Protein AF-G7CJ19-F1 (afdb_monomer_lite)

Secondary structure (DSSP, 8-state):
-EEEEEEHHHHHT-HHHHHHHHHHHHHTTSPTTEEEEEEEEEEEGGGGTSPPBTTEEEEEEEEEEEE--

Organism: Mycolicibacterium thermoresistibile (strain ATCC 19527 / DSM 44167 / CIP 105390 / JCM 6362 / NCTC 10409 / 316) (NCBI:txid1078020)

Sequence (69 aa):
MWNLPVTRDQERRGLEPLRAVLAEMIARRLPPGKRLRRVVTWCADGGGLFRPRAYTRMYAVAYEVEFAL

pLDDT: mean 91.08, std 6.74, range [64.75, 97.0]

Radius of gyration: 12.3 Å; chains: 1; bounding box: 23×18×39 Å

Foldseek 3Di:
DDKDWDFPVQPVVDDVSVQVVVQVVCQVPDDPQKGWPGWDDKDWCNVVVHDDDVRIIIIDTDTDIDGND

Structure (mmCIF, N/CA/C/O backbone):
data_AF-G7CJ19-F1
#
_entry.id   AF-G7CJ19-F1
#
loop_
_atom_site.group_PDB
_atom_site.id
_atom_site.type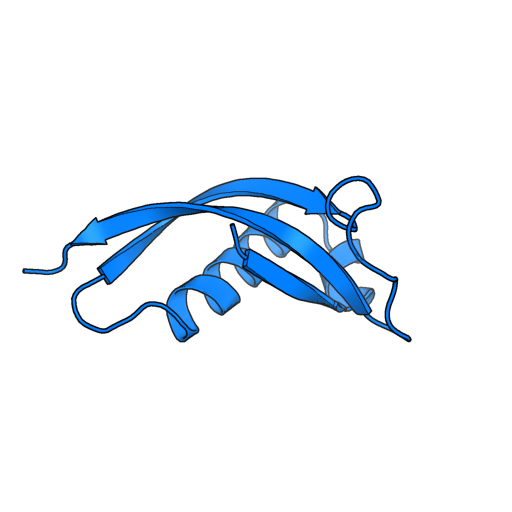_symbol
_atom_site.label_atom_id
_atom_site.label_alt_id
_atom_site.label_comp_id
_atom_site.label_asym_id
_atom_site.label_entity_id
_atom_site.label_seq_id
_atom_site.pdbx_PDB_ins_code
_atom_site.Cartn_x
_atom_site.Cartn_y
_atom_site.Cartn_z
_atom_site.occupancy
_atom_site.B_iso_or_equiv
_atom_site.auth_seq_id
_atom_site.auth_comp_id
_atom_site.auth_asym_id
_atom_site.auth_atom_id
_atom_site.pdbx_PDB_model_num
ATOM 1 N N . MET A 1 1 ? -8.422 -2.206 0.551 1.00 64.75 1 MET A N 1
ATOM 2 C CA . MET A 1 1 ? -7.301 -2.355 -0.403 1.00 64.75 1 MET A CA 1
ATOM 3 C C . MET A 1 1 ? -7.099 -1.019 -1.087 1.00 64.75 1 MET A C 1
ATOM 5 O O . MET A 1 1 ? -8.078 -0.449 -1.550 1.00 64.75 1 MET A O 1
ATOM 9 N N . TRP A 1 2 ? -5.885 -0.477 -1.070 1.00 81.12 2 TRP A N 1
ATOM 10 C CA . TRP A 1 2 ? -5.603 0.827 -1.679 1.00 81.12 2 TRP A CA 1
ATOM 11 C C . TRP A 1 2 ? -4.830 0.677 -2.974 1.00 81.12 2 TRP A C 1
ATOM 13 O O . TRP A 1 2 ? -4.002 -0.223 -3.080 1.00 81.12 2 TRP A O 1
ATOM 23 N N . ASN A 1 3 ? -5.083 1.584 -3.917 1.00 86.38 3 ASN A N 1
ATOM 24 C CA . ASN A 1 3 ? -4.275 1.778 -5.110 1.00 86.38 3 ASN A CA 1
ATOM 25 C C . ASN A 1 3 ? -3.241 2.892 -4.862 1.00 86.38 3 ASN A C 1
ATOM 27 O O . ASN A 1 3 ? -3.584 4.060 -4.656 1.00 86.38 3 ASN A O 1
ATOM 31 N N . LEU A 1 4 ? -1.959 2.531 -4.865 1.00 92.44 4 LEU A N 1
ATOM 32 C CA . LEU A 1 4 ? -0.849 3.450 -4.606 1.00 92.44 4 LEU A CA 1
ATOM 33 C C . LEU A 1 4 ? -0.005 3.650 -5.867 1.00 92.44 4 LEU A C 1
ATOM 35 O O . LEU A 1 4 ? 0.411 2.657 -6.462 1.00 92.44 4 LEU A O 1
ATOM 39 N N . PRO A 1 5 ? 0.244 4.899 -6.295 1.00 93.31 5 PRO A N 1
ATOM 40 C CA . PRO A 1 5 ? 1.141 5.165 -7.410 1.00 93.31 5 PRO A CA 1
ATOM 41 C C . PRO A 1 5 ? 2.598 5.025 -6.958 1.00 93.31 5 PRO A C 1
ATOM 43 O O . PRO A 1 5 ? 3.015 5.680 -6.007 1.00 93.31 5 PRO A O 1
ATOM 46 N N . VAL A 1 6 ? 3.374 4.213 -7.669 1.00 92.62 6 VAL A N 1
ATOM 47 C CA . VAL A 1 6 ? 4.809 4.003 -7.444 1.00 92.62 6 VAL A CA 1
ATOM 48 C C . VAL A 1 6 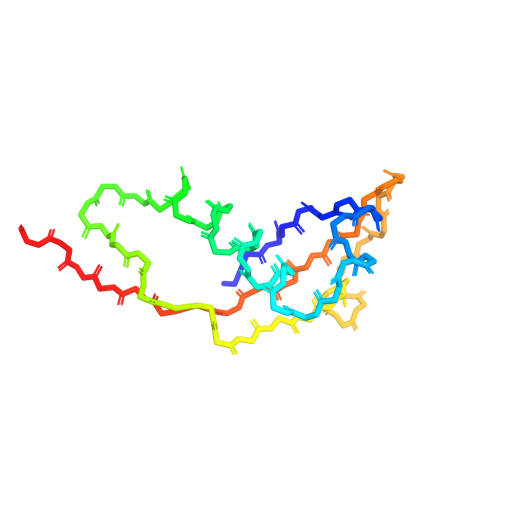? 5.565 4.395 -8.710 1.00 92.62 6 VAL A C 1
ATOM 50 O O . VAL A 1 6 ? 5.167 4.029 -9.818 1.00 92.62 6 VAL A O 1
ATOM 53 N N . THR A 1 7 ? 6.642 5.165 -8.578 1.00 92.62 7 THR A N 1
ATOM 54 C CA . THR A 1 7 ? 7.468 5.553 -9.729 1.00 92.62 7 THR A CA 1
ATOM 55 C C . THR A 1 7 ? 8.341 4.386 -10.192 1.00 92.62 7 THR A C 1
ATOM 57 O O . THR A 1 7 ? 8.680 3.490 -9.419 1.00 92.62 7 THR A O 1
ATOM 60 N N . ARG A 1 8 ? 8.772 4.408 -11.459 1.00 88.69 8 ARG A N 1
ATOM 61 C CA . ARG A 1 8 ? 9.714 3.398 -11.981 1.00 88.69 8 ARG A CA 1
ATOM 62 C C . ARG A 1 8 ? 11.022 3.334 -11.193 1.00 88.69 8 ARG A C 1
ATOM 64 O O . ARG A 1 8 ? 11.609 2.265 -11.078 1.00 88.69 8 ARG A O 1
ATOM 71 N N . ASP A 1 9 ? 11.482 4.468 -10.677 1.00 91.31 9 ASP A N 1
ATOM 72 C CA . ASP A 1 9 ? 12.697 4.523 -9.869 1.00 91.31 9 ASP A CA 1
ATOM 73 C C . ASP A 1 9 ? 12.519 3.788 -8.532 1.00 91.31 9 ASP A C 1
ATOM 75 O O . ASP A 1 9 ? 13.360 2.981 -8.154 1.00 91.31 9 ASP A O 1
ATOM 79 N N . GLN A 1 10 ? 11.378 3.979 -7.862 1.00 90.69 10 GLN A N 1
ATOM 80 C CA . GLN A 1 10 ? 11.044 3.259 -6.630 1.00 90.69 10 GLN A CA 1
ATOM 81 C C . GLN A 1 10 ? 10.900 1.749 -6.866 1.00 90.69 10 GLN A C 1
ATOM 83 O O . GLN A 1 10 ? 11.376 0.955 -6.059 1.00 90.69 10 GLN A O 1
ATOM 88 N N . GLU A 1 11 ? 10.290 1.351 -7.986 1.00 88.00 11 GLU A N 1
ATOM 89 C CA . GLU A 1 11 ? 10.096 -0.058 -8.356 1.00 88.00 11 GLU A CA 1
ATOM 90 C C . GLU A 1 11 ? 11.428 -0.791 -8.601 1.00 88.00 11 GLU A C 1
ATOM 92 O O . GLU A 1 11 ? 11.594 -1.939 -8.193 1.00 88.00 11 GLU A O 1
ATOM 97 N N . ARG A 1 12 ? 12.409 -0.126 -9.223 1.00 91.06 12 ARG A N 1
ATOM 98 C CA . ARG A 1 12 ? 13.701 -0.736 -9.590 1.00 91.06 12 ARG A CA 1
ATOM 99 C C . ARG A 1 12 ? 14.641 -0.996 -8.416 1.00 91.06 12 ARG A C 1
ATOM 101 O O . ARG A 1 12 ? 15.612 -1.726 -8.580 1.00 91.06 12 ARG A O 1
ATOM 108 N N . ARG A 1 13 ? 14.367 -0.423 -7.244 1.00 90.88 13 ARG A N 1
ATOM 109 C CA . ARG A 1 13 ? 15.218 -0.559 -6.050 1.00 90.88 13 ARG A CA 1
ATOM 110 C C . ARG A 1 13 ? 15.078 -1.923 -5.361 1.00 90.88 13 ARG A C 1
ATOM 112 O O . ARG A 1 13 ? 15.867 -2.228 -4.474 1.00 90.88 13 ARG A O 1
ATOM 119 N N . GLY A 1 14 ? 14.112 -2.749 -5.770 1.00 91.38 14 GLY A N 1
ATOM 120 C CA . GLY A 1 14 ? 13.881 -4.087 -5.223 1.00 91.38 14 GLY A CA 1
ATOM 121 C C . GLY A 1 14 ? 12.713 -4.153 -4.236 1.00 91.38 14 GLY A C 1
ATOM 122 O O . GLY A 1 14 ? 12.041 -3.159 -3.961 1.00 91.38 14 GLY A O 1
ATOM 123 N N . LEU A 1 15 ? 12.455 -5.354 -3.708 1.00 92.12 15 LEU A N 1
ATOM 124 C CA . LEU A 1 15 ? 11.233 -5.654 -2.949 1.00 92.12 15 LEU A CA 1
ATOM 125 C C . LEU A 1 15 ? 11.156 -4.949 -1.590 1.00 92.12 15 LEU A C 1
ATOM 127 O O . LEU A 1 15 ? 10.104 -4.415 -1.249 1.00 92.12 15 LEU A O 1
ATOM 131 N N . GLU A 1 16 ? 12.246 -4.921 -0.823 1.00 94.50 16 GLU A N 1
ATOM 132 C CA . GLU A 1 16 ? 12.246 -4.276 0.498 1.00 94.50 16 GLU A CA 1
ATOM 133 C C . GLU A 1 16 ? 12.144 -2.744 0.407 1.00 94.50 16 GLU A C 1
ATOM 135 O O . GLU A 1 16 ? 11.288 -2.166 1.084 1.00 94.50 16 GLU A O 1
ATOM 140 N N . PRO A 1 17 ? 12.881 -2.060 -0.493 1.00 94.94 17 PRO A N 1
ATOM 141 C CA . PRO A 1 17 ? 12.643 -0.641 -0.750 1.00 94.94 17 PRO A CA 1
ATOM 142 C C . PRO A 1 17 ? 11.218 -0.341 -1.225 1.00 94.94 17 PRO A C 1
ATOM 144 O O . PRO A 1 17 ? 10.620 0.637 -0.778 1.00 94.94 17 PRO A O 1
ATOM 147 N N . LEU A 1 18 ? 10.635 -1.196 -2.073 1.00 95.50 18 LEU A N 1
ATOM 148 C CA . LEU A 1 18 ? 9.240 -1.056 -2.489 1.00 95.50 18 LEU A CA 1
ATOM 149 C C . LEU A 1 18 ? 8.281 -1.184 -1.297 1.00 95.50 18 LEU A C 1
ATOM 151 O O . LEU A 1 18 ? 7.397 -0.343 -1.135 1.00 95.50 18 LEU A O 1
ATOM 155 N N . ARG A 1 19 ? 8.473 -2.181 -0.423 1.00 96.06 19 ARG A N 1
ATOM 156 C CA . ARG A 1 19 ? 7.676 -2.353 0.802 1.00 96.06 19 ARG A CA 1
ATOM 157 C C . ARG A 1 19 ? 7.712 -1.098 1.672 1.00 96.06 19 ARG A C 1
ATOM 159 O O . ARG A 1 19 ? 6.660 -0.666 2.142 1.00 96.06 19 ARG A O 1
ATOM 166 N N . ALA A 1 20 ? 8.893 -0.506 1.855 1.00 96.38 20 ALA A N 1
ATOM 167 C CA . ALA A 1 20 ? 9.071 0.715 2.636 1.00 96.38 20 ALA A CA 1
ATOM 168 C C . ALA A 1 20 ? 8.321 1.910 2.022 1.00 96.38 20 ALA A C 1
ATOM 170 O O . ALA A 1 20 ? 7.594 2.605 2.731 1.00 96.38 20 ALA A O 1
ATOM 171 N N . VAL A 1 21 ? 8.414 2.097 0.701 1.00 96.38 21 VAL A N 1
ATOM 172 C CA . VAL A 1 21 ? 7.673 3.146 -0.025 1.00 96.38 21 VAL A CA 1
ATOM 173 C C . VAL A 1 21 ? 6.160 2.979 0.146 1.00 96.38 21 VAL A C 1
ATOM 175 O O . VAL A 1 21 ? 5.455 3.941 0.455 1.00 96.38 21 VAL A O 1
ATOM 178 N N . LEU A 1 22 ? 5.643 1.756 -0.016 1.00 96.50 22 LEU A N 1
ATOM 179 C CA . LEU A 1 22 ? 4.216 1.475 0.167 1.00 96.50 22 LEU A CA 1
ATOM 180 C C . LEU A 1 22 ? 3.782 1.723 1.618 1.00 96.50 22 LEU A C 1
ATOM 182 O O . LEU A 1 22 ? 2.717 2.297 1.848 1.00 96.50 22 LEU A O 1
ATOM 186 N N . ALA A 1 23 ? 4.605 1.325 2.590 1.00 97.00 23 ALA A N 1
ATOM 187 C CA . ALA A 1 23 ? 4.336 1.540 4.006 1.00 97.00 23 ALA A CA 1
ATOM 188 C C . ALA A 1 23 ? 4.244 3.034 4.344 1.00 97.00 23 ALA A C 1
ATOM 190 O O . ALA A 1 23 ? 3.286 3.465 4.984 1.00 97.00 23 ALA A O 1
ATOM 191 N N . GLU A 1 24 ? 5.182 3.841 3.851 1.00 96.75 24 GLU A N 1
ATOM 192 C CA . GLU A 1 24 ? 5.180 5.290 4.044 1.00 96.75 24 GLU A CA 1
ATOM 193 C C . GLU A 1 24 ? 3.925 5.945 3.445 1.00 96.75 24 GLU A C 1
ATOM 195 O O . GLU A 1 24 ? 3.250 6.743 4.101 1.00 96.75 24 GLU A O 1
ATOM 200 N N . MET A 1 25 ? 3.562 5.570 2.215 1.00 96.38 25 MET A N 1
ATOM 201 C CA . MET A 1 25 ? 2.349 6.067 1.560 1.00 96.38 25 MET A CA 1
ATOM 202 C C . MET A 1 25 ? 1.075 5.682 2.317 1.00 96.38 25 MET A C 1
ATOM 204 O O . MET A 1 25 ? 0.133 6.478 2.360 1.00 96.38 25 MET A O 1
ATOM 208 N N . ILE A 1 26 ? 1.031 4.480 2.901 1.00 95.81 26 ILE A N 1
ATOM 209 C CA . ILE A 1 26 ? -0.108 4.040 3.708 1.00 95.81 26 ILE A CA 1
ATOM 210 C C . ILE A 1 26 ? -0.188 4.853 4.993 1.00 95.81 26 ILE A C 1
ATOM 212 O O . ILE A 1 26 ? -1.232 5.442 5.265 1.00 95.81 26 ILE A O 1
ATOM 216 N N . ALA A 1 27 ? 0.914 4.932 5.741 1.00 95.06 27 ALA A N 1
ATOM 217 C CA . ALA A 1 27 ? 0.974 5.623 7.023 1.00 95.06 27 ALA A CA 1
ATOM 218 C C . ALA A 1 27 ? 0.490 7.078 6.923 1.00 95.06 27 ALA A C 1
ATOM 220 O O . ALA A 1 27 ? -0.303 7.512 7.752 1.00 95.06 27 ALA A O 1
ATOM 221 N N . ARG A 1 28 ? 0.875 7.801 5.861 1.00 94.81 28 ARG A N 1
ATOM 222 C CA . ARG A 1 28 ? 0.474 9.204 5.627 1.00 94.81 28 ARG A CA 1
ATOM 223 C C . ARG A 1 28 ? -1.021 9.423 5.394 1.00 94.81 28 ARG A C 1
ATOM 225 O O . ARG A 1 28 ? -1.496 10.545 5.508 1.00 94.81 28 ARG A O 1
ATOM 232 N N . ARG A 1 29 ? -1.752 8.389 4.989 1.00 94.12 29 ARG A N 1
ATOM 233 C CA . ARG A 1 29 ? -3.179 8.483 4.654 1.00 94.12 29 ARG A CA 1
ATOM 234 C C . ARG A 1 29 ? -4.055 7.764 5.687 1.00 94.12 29 ARG A C 1
ATOM 236 O O . ARG A 1 29 ? -5.278 7.780 5.547 1.00 94.12 29 ARG A O 1
ATOM 243 N N . LEU A 1 30 ? -3.465 7.057 6.657 1.00 93.75 30 LEU A N 1
ATOM 244 C CA . LEU A 1 30 ? -4.242 6.423 7.718 1.00 93.75 30 LEU A CA 1
ATOM 245 C C . LEU A 1 30 ? -4.975 7.506 8.520 1.00 93.75 30 LEU A C 1
ATOM 247 O O . LEU A 1 30 ? -4.406 8.568 8.773 1.00 93.75 30 LEU A O 1
ATOM 251 N N . PRO A 1 31 ? -6.237 7.264 8.912 1.00 92.12 31 PRO A N 1
ATOM 252 C CA . PRO A 1 31 ? -6.951 8.208 9.752 1.00 92.12 31 PRO A CA 1
ATOM 253 C C . PRO A 1 31 ? -6.294 8.287 11.140 1.00 92.12 31 PRO A C 1
ATOM 255 O O . PRO A 1 31 ? -5.640 7.324 11.562 1.00 92.12 31 PRO A O 1
ATOM 258 N N . PRO A 1 32 ? -6.517 9.387 11.881 1.00 93.38 32 PRO A N 1
ATOM 259 C CA . PRO A 1 32 ? -6.128 9.478 13.283 1.00 93.38 32 PRO A CA 1
ATOM 260 C C . PRO A 1 32 ? -6.614 8.264 14.090 1.00 93.38 32 PRO A C 1
ATOM 262 O O . PRO A 1 32 ? -7.669 7.696 13.801 1.00 93.38 32 PRO A O 1
ATOM 265 N N . GLY A 1 33 ? -5.826 7.840 15.081 1.00 94.38 33 GLY A N 1
ATOM 266 C CA . GLY A 1 33 ? -6.125 6.656 15.897 1.00 94.38 33 GLY A CA 1
ATOM 267 C C . GLY A 1 33 ? -5.824 5.314 15.217 1.00 94.38 33 GLY A C 1
ATOM 268 O O . GLY A 1 33 ? -6.083 4.264 15.798 1.00 94.38 33 GLY A O 1
ATOM 269 N N . LYS A 1 34 ? -5.257 5.303 14.001 1.00 95.81 34 LYS A N 1
ATOM 270 C CA . LYS A 1 34 ? -4.719 4.089 13.369 1.00 95.81 34 LYS A CA 1
ATOM 271 C C . LYS A 1 34 ? -3.232 4.235 13.092 1.00 95.81 34 LYS A C 1
ATOM 273 O O . LYS A 1 34 ? -2.797 5.227 12.515 1.00 95.81 34 LYS A O 1
ATOM 278 N N . ARG A 1 35 ? -2.462 3.201 13.428 1.00 95.75 35 ARG A N 1
ATOM 279 C CA . ARG A 1 35 ? -1.039 3.094 13.093 1.00 95.75 35 ARG A CA 1
ATOM 280 C C . ARG A 1 35 ? -0.811 1.905 12.170 1.00 95.75 35 ARG A C 1
ATOM 282 O O . ARG A 1 35 ? -1.408 0.844 12.341 1.00 95.75 35 ARG A O 1
ATOM 289 N N . LEU A 1 36 ? 0.038 2.091 11.161 1.00 96.62 36 LEU A N 1
ATOM 290 C CA . LEU A 1 36 ? 0.429 1.008 10.265 1.00 96.62 36 LEU A CA 1
ATOM 291 C C . LEU A 1 36 ? 1.295 0.011 11.039 1.00 96.62 36 LEU A C 1
ATOM 293 O O . LEU A 1 36 ? 2.338 0.395 11.559 1.00 96.62 36 LEU A O 1
ATOM 297 N N . ARG A 1 37 ? 0.892 -1.263 11.065 1.00 96.88 37 ARG A N 1
ATOM 298 C CA . ARG A 1 37 ? 1.694 -2.346 11.646 1.00 96.88 37 ARG A CA 1
ATOM 299 C C . ARG A 1 37 ? 2.650 -2.934 10.616 1.00 96.88 37 ARG A C 1
ATOM 301 O O . ARG A 1 37 ? 3.844 -3.038 10.869 1.00 96.88 37 ARG A O 1
ATOM 308 N N . ARG A 1 38 ? 2.127 -3.331 9.450 1.00 96.00 38 ARG A N 1
ATOM 309 C CA . ARG A 1 38 ? 2.937 -3.847 8.335 1.00 96.00 38 ARG A CA 1
ATOM 310 C C . ARG A 1 38 ? 2.192 -3.834 7.008 1.00 96.00 38 ARG A C 1
ATOM 312 O O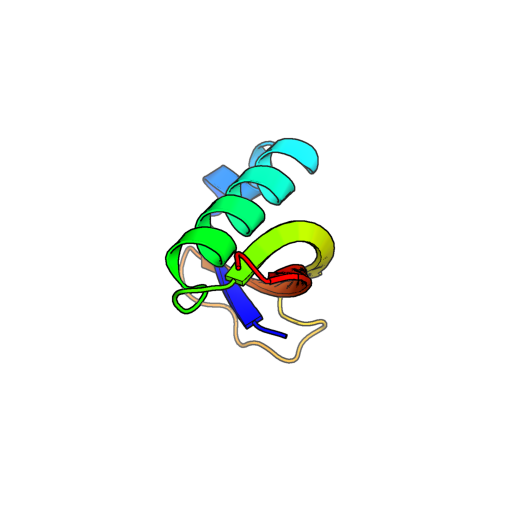 . ARG A 1 38 ? 0.968 -3.942 6.961 1.00 96.00 38 ARG A O 1
ATOM 319 N N . VAL A 1 39 ? 2.959 -3.800 5.923 1.00 96.69 39 VAL A N 1
ATOM 320 C CA . VAL A 1 39 ? 2.491 -4.176 4.584 1.00 96.69 39 VAL A CA 1
ATOM 321 C C . VAL A 1 39 ? 2.600 -5.694 4.450 1.00 96.69 39 VAL A C 1
ATOM 323 O O . VAL A 1 39 ? 3.691 -6.243 4.610 1.00 96.69 39 VAL A O 1
ATOM 326 N N . VAL A 1 40 ? 1.483 -6.363 4.164 1.00 95.31 40 VAL A N 1
ATOM 327 C CA . VAL A 1 40 ? 1.403 -7.832 4.081 1.00 95.31 40 VAL A CA 1
ATOM 328 C C . VAL A 1 40 ? 1.768 -8.306 2.680 1.00 95.31 40 VAL A C 1
ATOM 330 O O . VAL A 1 40 ? 2.673 -9.119 2.515 1.00 95.31 40 VAL A O 1
ATOM 333 N N . THR A 1 41 ? 1.090 -7.769 1.667 1.00 94.62 41 THR A N 1
ATOM 334 C CA . THR A 1 41 ? 1.306 -8.123 0.261 1.00 94.62 41 THR A CA 1
ATOM 335 C C . THR A 1 41 ? 0.871 -6.985 -0.658 1.00 94.62 41 THR A C 1
ATOM 337 O O . THR A 1 41 ? 0.128 -6.084 -0.248 1.00 94.62 41 THR A O 1
ATOM 340 N N . TRP A 1 42 ? 1.333 -7.021 -1.904 1.00 95.00 42 TRP A N 1
ATOM 341 C CA . TRP A 1 42 ? 0.937 -6.088 -2.946 1.00 95.00 42 TRP A CA 1
ATOM 342 C C . TRP A 1 42 ? 0.882 -6.764 -4.313 1.00 95.00 42 TRP A C 1
ATOM 344 O O . TRP A 1 42 ? 1.576 -7.743 -4.577 1.00 95.00 42 TRP A O 1
ATOM 354 N N . CYS A 1 43 ? 0.064 -6.207 -5.200 1.00 93.00 43 CYS A N 1
ATOM 355 C CA . CYS A 1 43 ? -0.060 -6.657 -6.577 1.00 93.00 43 CYS A CA 1
ATOM 356 C C . CYS A 1 43 ? 0.050 -5.465 -7.523 1.00 93.00 43 CYS A C 1
ATOM 358 O O . CYS A 1 43 ? -0.663 -4.467 -7.377 1.00 93.00 43 CYS A O 1
ATOM 360 N N . ALA A 1 44 ? 0.958 -5.573 -8.486 1.00 91.00 44 ALA A N 1
ATOM 361 C CA . ALA A 1 44 ? 1.143 -4.549 -9.493 1.00 91.00 44 ALA A CA 1
ATOM 362 C C . ALA A 1 44 ? -0.063 -4.507 -10.443 1.00 91.00 44 ALA A C 1
ATOM 364 O O . ALA A 1 44 ? -0.632 -5.537 -10.804 1.00 91.00 44 ALA A O 1
ATOM 365 N N . ASP A 1 45 ? -0.488 -3.296 -10.781 1.00 89.88 45 ASP A N 1
ATOM 366 C CA . ASP 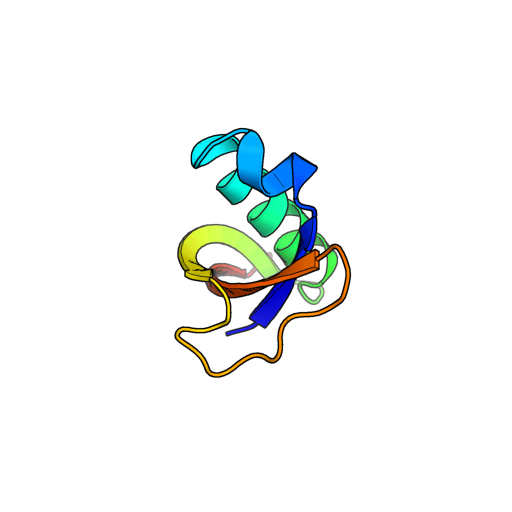A 1 45 ? -1.681 -2.969 -11.565 1.00 89.88 45 ASP A CA 1
ATOM 367 C C . ASP A 1 45 ? -2.967 -3.644 -11.050 1.00 89.88 45 ASP A C 1
ATOM 369 O O . ASP A 1 45 ? -3.933 -3.824 -11.789 1.00 89.88 45 ASP A O 1
ATOM 373 N N . GLY A 1 46 ? -2.979 -4.045 -9.771 1.00 86.75 46 GLY A N 1
ATOM 374 C CA . GLY A 1 46 ? -4.081 -4.781 -9.155 1.00 86.75 46 GLY A CA 1
ATOM 375 C C . GLY A 1 46 ? -4.425 -6.083 -9.880 1.00 86.75 46 GLY A C 1
ATOM 376 O O . GLY A 1 46 ? -5.594 -6.446 -9.917 1.00 86.75 46 GLY A O 1
ATOM 377 N N . GLY A 1 47 ? -3.450 -6.741 -10.517 1.00 85.81 47 GLY A N 1
ATOM 378 C CA . GLY A 1 47 ? -3.697 -7.942 -11.320 1.00 85.81 47 GLY A CA 1
ATOM 379 C C . GLY A 1 47 ? -4.432 -7.660 -12.636 1.00 85.81 47 GLY A C 1
ATOM 380 O O . GLY A 1 47 ? -5.097 -8.544 -13.161 1.00 85.81 47 GLY A O 1
ATOM 381 N N . GLY A 1 48 ? -4.345 -6.427 -13.150 1.00 85.75 48 GLY A N 1
ATOM 382 C CA . GLY A 1 48 ? -5.034 -5.972 -14.365 1.00 85.75 48 GLY A CA 1
ATOM 383 C C . GLY A 1 48 ? -6.259 -5.091 -14.101 1.00 85.75 48 GLY A C 1
ATOM 384 O O . GLY A 1 48 ? -6.862 -4.581 -15.042 1.00 85.75 48 GLY A O 1
ATOM 385 N N . LEU A 1 49 ? -6.616 -4.867 -12.833 1.00 86.19 49 LEU A N 1
ATOM 386 C CA . LEU A 1 49 ? -7.735 -4.004 -12.444 1.00 86.19 49 LEU A CA 1
ATOM 387 C C . LEU A 1 49 ? -7.429 -2.509 -12.596 1.00 86.19 49 LEU A C 1
ATOM 389 O O . LEU A 1 49 ? -8.348 -1.697 -12.715 1.00 86.19 49 LEU A O 1
ATOM 393 N N . PHE A 1 50 ? -6.156 -2.114 -12.561 1.00 87.19 50 PHE A N 1
ATOM 394 C CA . PHE A 1 50 ? -5.761 -0.713 -12.654 1.00 87.19 50 PHE A CA 1
ATOM 395 C C . PHE A 1 50 ? -5.235 -0.378 -14.043 1.00 87.19 50 PHE A C 1
ATOM 397 O O . PHE A 1 50 ? -4.397 -1.082 -14.599 1.00 87.19 50 PHE A O 1
ATOM 404 N N . ARG A 1 51 ? -5.687 0.760 -14.585 1.00 82.06 51 ARG A N 1
ATOM 405 C CA . ARG A 1 51 ? -5.082 1.318 -15.795 1.00 82.06 51 ARG A CA 1
ATOM 406 C C . ARG A 1 51 ? -3.674 1.831 -15.470 1.00 82.06 51 ARG A C 1
ATOM 408 O O . ARG A 1 51 ? -3.542 2.614 -14.522 1.00 82.06 51 ARG A O 1
ATOM 415 N N . PRO A 1 52 ? -2.651 1.466 -16.263 1.00 70.88 52 PRO A N 1
ATOM 416 C CA . PRO A 1 52 ? -1.331 2.067 -16.155 1.00 70.88 52 PRO A CA 1
ATOM 417 C C . PRO A 1 52 ? -1.431 3.586 -16.288 1.00 70.88 52 PRO A C 1
ATOM 419 O O . PRO A 1 52 ? -2.182 4.100 -17.121 1.00 70.88 52 PRO A O 1
ATOM 422 N N . ARG A 1 53 ? -0.671 4.317 -15.474 1.00 80.44 53 ARG A N 1
ATOM 423 C CA . ARG A 1 53 ? -0.517 5.766 -15.618 1.00 80.44 53 ARG A CA 1
ATOM 424 C C . ARG A 1 53 ? 0.854 6.065 -16.205 1.00 80.44 53 ARG A C 1
ATOM 426 O O . ARG A 1 53 ? 1.809 5.315 -16.013 1.00 80.44 53 ARG A O 1
ATOM 433 N N . ALA A 1 54 ? 0.963 7.165 -16.945 1.00 79.62 54 ALA A N 1
ATOM 434 C CA . ALA A 1 54 ? 2.253 7.582 -17.474 1.00 79.62 54 ALA A CA 1
ATOM 435 C C . ALA A 1 54 ? 3.252 7.737 -16.309 1.00 79.62 54 ALA A C 1
ATOM 437 O O . ALA A 1 54 ? 2.944 8.364 -15.294 1.00 79.62 54 ALA A O 1
ATOM 438 N N . TYR A 1 55 ? 4.421 7.104 -16.445 1.00 82.31 55 TYR A N 1
ATOM 439 C CA . TYR A 1 55 ? 5.552 7.156 -15.504 1.00 82.31 55 TYR A CA 1
ATOM 440 C C . TYR A 1 55 ? 5.317 6.593 -14.087 1.00 82.31 55 TYR A C 1
ATOM 442 O O . TYR A 1 55 ? 6.250 6.578 -13.281 1.00 82.31 55 TYR A O 1
ATOM 450 N N . THR A 1 56 ? 4.121 6.076 -13.786 1.00 88.62 56 THR A N 1
ATOM 451 C CA . THR A 1 56 ? 3.773 5.502 -12.478 1.00 88.62 56 THR A CA 1
ATOM 452 C C . THR A 1 56 ? 3.001 4.198 -12.631 1.00 88.62 56 THR A C 1
ATOM 454 O O . THR A 1 56 ? 2.103 4.074 -13.463 1.00 88.62 56 THR A O 1
ATOM 457 N N . ARG A 1 57 ? 3.343 3.215 -11.803 1.00 90.62 57 ARG A N 1
ATOM 458 C CA . ARG A 1 57 ? 2.635 1.941 -11.716 1.00 90.62 57 ARG A CA 1
ATOM 459 C C . ARG A 1 57 ? 1.714 1.943 -10.510 1.00 90.62 57 ARG A C 1
ATOM 461 O O . ARG A 1 57 ? 2.084 2.451 -9.454 1.00 90.62 57 ARG A O 1
ATOM 468 N N . MET A 1 58 ? 0.514 1.394 -10.659 1.00 92.50 58 MET A N 1
ATOM 469 C CA . MET A 1 58 ? -0.468 1.385 -9.578 1.00 92.50 58 MET A CA 1
ATOM 470 C C . MET A 1 58 ? -0.373 0.070 -8.818 1.00 92.50 58 MET A C 1
ATOM 472 O O . MET A 1 58 ? -0.500 -0.986 -9.414 1.00 92.50 58 MET A O 1
ATOM 476 N N . TYR A 1 59 ? -0.193 0.110 -7.506 1.00 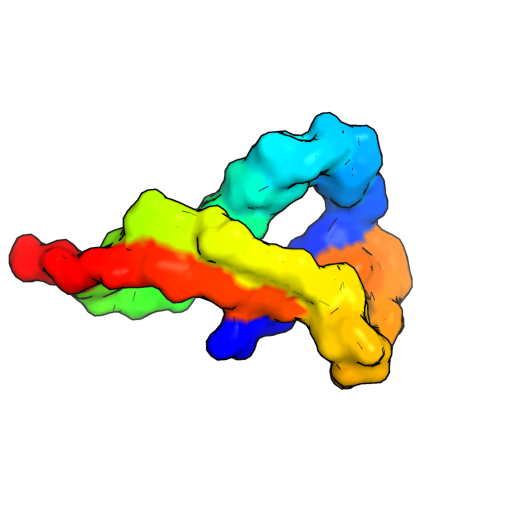93.69 59 TYR A N 1
ATOM 477 C CA . TYR A 1 59 ? -0.110 -1.088 -6.676 1.00 93.69 59 TYR A CA 1
ATOM 478 C C . TYR A 1 59 ? -1.353 -1.245 -5.816 1.00 93.69 59 TYR A C 1
ATOM 480 O O . TYR A 1 59 ? -1.744 -0.313 -5.117 1.00 93.69 59 TYR A O 1
ATOM 488 N N . ALA A 1 60 ? -1.959 -2.430 -5.851 1.00 94.50 60 ALA A N 1
ATOM 489 C CA . ALA A 1 60 ? -2.975 -2.841 -4.895 1.00 94.50 60 ALA A CA 1
ATOM 490 C C . ALA A 1 60 ? -2.259 -3.331 -3.642 1.00 94.50 60 ALA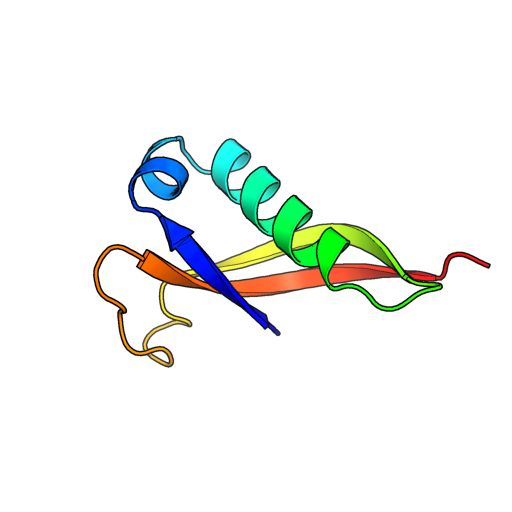 A C 1
ATOM 492 O O . ALA A 1 60 ? -1.430 -4.230 -3.749 1.00 94.50 60 ALA A O 1
ATOM 493 N N . VAL A 1 61 ? -2.555 -2.758 -2.475 1.00 95.38 61 VAL A N 1
ATOM 494 C CA . VAL A 1 61 ? -1.826 -3.086 -1.239 1.00 95.38 61 VAL A CA 1
ATOM 495 C C . VAL A 1 61 ? -2.761 -3.591 -0.147 1.00 95.38 61 VAL A C 1
ATOM 497 O O . VAL A 1 61 ? -3.808 -2.988 0.126 1.00 95.38 61 VAL A O 1
ATOM 500 N N . ALA A 1 62 ? -2.351 -4.691 0.485 1.00 95.12 62 ALA A N 1
ATOM 501 C CA . ALA A 1 62 ? -2.927 -5.225 1.710 1.00 95.12 62 ALA A CA 1
ATOM 502 C C . ALA A 1 62 ? -1.985 -4.942 2.887 1.00 95.12 62 ALA A C 1
ATOM 504 O O . ALA A 1 62 ? -0.772 -5.152 2.805 1.00 95.12 62 ALA A O 1
ATOM 505 N N . TYR A 1 63 ? -2.549 -4.453 3.986 1.00 95.88 63 TYR A N 1
ATOM 506 C CA . TYR A 1 63 ? -1.797 -3.992 5.143 1.00 95.88 63 TYR A CA 1
ATOM 507 C C . TYR A 1 63 ? -2.568 -4.261 6.431 1.00 95.88 63 TYR A C 1
ATOM 509 O O . TYR A 1 63 ? -3.796 -4.332 6.435 1.00 95.88 63 TYR A O 1
ATOM 517 N N . GLU A 1 64 ? -1.825 -4.384 7.521 1.00 96.56 64 GLU A N 1
ATOM 518 C CA . GLU A 1 64 ? -2.361 -4.500 8.870 1.00 96.56 64 GLU A CA 1
ATOM 519 C C . GLU A 1 64 ? -2.202 -3.172 9.595 1.00 96.56 64 GLU A C 1
ATOM 521 O O . GLU A 1 64 ? -1.166 -2.511 9.498 1.00 96.56 64 GLU A O 1
ATOM 526 N N . VAL A 1 65 ? -3.227 -2.807 10.353 1.00 96.50 65 VAL A N 1
ATOM 527 C CA . VAL A 1 65 ? -3.208 -1.645 11.237 1.00 96.50 65 VAL A CA 1
ATOM 528 C C . VAL A 1 65 ? -3.455 -2.091 12.662 1.00 96.50 65 VAL A C 1
ATOM 530 O O . VAL A 1 65 ? -4.065 -3.128 12.912 1.00 96.50 65 VAL A O 1
ATOM 533 N N . GLU A 1 66 ? -3.021 -1.257 13.580 1.00 96.69 66 GLU A N 1
ATOM 534 C CA . GLU A 1 66 ? -3.420 -1.291 14.975 1.00 96.69 66 GLU A CA 1
ATOM 535 C C . GLU A 1 66 ? -4.103 0.027 15.334 1.00 96.69 66 GLU A C 1
ATOM 537 O O . GLU A 1 66 ? -3.927 1.046 14.655 1.00 96.69 66 GLU A O 1
ATOM 542 N N . PHE A 1 67 ? -4.910 -0.010 16.387 1.00 94.88 67 PHE A N 1
ATOM 543 C CA . PHE A 1 67 ? -5.575 1.173 16.904 1.00 94.88 67 PHE A CA 1
ATOM 544 C C . PHE A 1 67 ? -4.662 1.819 17.940 1.00 94.88 67 PHE A C 1
ATOM 546 O O . PHE A 1 67 ? -4.298 1.185 18.929 1.00 94.88 67 PHE A O 1
ATOM 553 N N . ALA A 1 68 ? -4.255 3.055 17.671 1.00 80.75 68 ALA A N 1
ATOM 554 C CA . ALA A 1 68 ? -3.561 3.875 18.647 1.00 80.75 68 ALA A CA 1
ATOM 555 C C . ALA A 1 68 ? -4.635 4.443 19.581 1.00 80.75 68 ALA A C 1
ATOM 557 O O . ALA A 1 68 ? -5.413 5.300 19.156 1.00 80.75 68 ALA A O 1
ATOM 558 N N . LEU A 1 69 ? -4.730 3.860 20.779 1.00 68.38 69 LEU A N 1
ATOM 559 C CA . LEU A 1 69 ? -5.551 4.359 21.886 1.00 68.38 69 LEU A CA 1
ATOM 560 C C . LEU A 1 69 ? -5.017 5.704 22.387 1.00 68.38 69 LEU A C 1
ATOM 562 O O . LEU A 1 69 ? -3.773 5.855 22.423 1.00 68.38 69 LEU A O 1
#